Protein AF-A0A2S7U5W8-F1 (afdb_monomer)

Solvent-accessible surface area (backbone atoms only — not comparable to full-atom values): 8571 Å² total; per-residue (Å²): 130,86,76,77,76,74,44,74,65,57,51,52,51,54,33,66,67,40,76,73,67,94,44,30,42,33,37,37,45,51,40,66,84,47,73,55,48,24,34,40,33,52,57,54,53,58,59,58,75,22,36,56,23,29,70,40,51,93,71,25,79,61,88,64,81,44,48,81,85,43,60,80,96,56,17,45,56,66,55,48,44,21,29,28,42,33,31,64,47,74,73,85,46,72,42,80,33,80,75,76,68,41,77,24,46,33,32,36,41,61,49,73,46,83,74,40,69,78,61,73,57,74,77,42,92,83,61,55,90,44,56,80,45,96,59,84,75,42,70,68,53,68,74,65,81,119

Radius of gyration: 14.83 Å; Cα contacts (8 Å, |Δi|>4): 284; chains: 1; bounding box: 33×38×38 Å

Sequence (146 aa):
MSMTEVTPQMRQLEVSAEIRGDYFYARRYFVEKTRFWGYVRKPGQPWSEAQLVVMNENSSPQPDRRSESGPESSRHGYDQNYTYRVRGRYTGREIYEPASNLFLPEFKASSYSVVQRDSGWLFTPQDYYNKTQITLVNGSVARQTH

Organism: NCBI:txid1658618

Structure (mmCIF, N/CA/C/O backbone):
data_AF-A0A2S7U5W8-F1
#
_entry.id   AF-A0A2S7U5W8-F1
#
loop_
_atom_site.group_PDB
_atom_site.id
_atom_site.type_symbol
_atom_site.label_atom_id
_atom_site.label_alt_id
_atom_site.label_comp_id
_atom_site.label_asym_id
_atom_site.label_entity_id
_atom_site.label_seq_id
_atom_site.pdbx_PDB_ins_code
_atom_site.Cartn_x
_atom_site.Cartn_y
_atom_site.Cartn_z
_atom_site.occupancy
_atom_site.B_iso_or_equiv
_atom_site.auth_seq_id
_atom_site.auth_comp_id
_atom_site.auth_asym_id
_atom_site.auth_atom_id
_atom_site.pdbx_PDB_model_num
ATOM 1 N N . MET A 1 1 ? 10.794 20.331 -12.447 1.00 36.78 1 MET A N 1
ATOM 2 C CA . MET A 1 1 ? 9.403 20.503 -11.977 1.00 36.78 1 MET A CA 1
ATOM 3 C C . MET A 1 1 ? 9.419 20.253 -10.488 1.00 36.78 1 MET A C 1
ATOM 5 O O . MET A 1 1 ? 9.852 19.185 -10.081 1.00 36.78 1 MET A O 1
ATOM 9 N N . SER A 1 2 ? 9.096 21.267 -9.695 1.00 37.72 2 SER A N 1
ATOM 10 C CA . SER A 1 2 ? 9.198 21.233 -8.238 1.00 37.72 2 SER A CA 1
ATOM 11 C C . SER A 1 2 ? 8.239 20.179 -7.684 1.00 37.72 2 SER A C 1
ATOM 13 O O . SER A 1 2 ? 7.027 20.356 -7.779 1.00 37.72 2 SER A O 1
ATOM 15 N N . MET A 1 3 ? 8.769 19.070 -7.159 1.00 52.94 3 MET A N 1
ATOM 16 C CA . MET A 1 3 ? 7.985 18.132 -6.358 1.00 52.94 3 MET A CA 1
ATOM 17 C C . MET A 1 3 ? 7.504 18.912 -5.139 1.00 52.94 3 MET A C 1
ATOM 19 O O . MET A 1 3 ? 8.310 19.338 -4.317 1.00 52.94 3 MET A O 1
ATOM 23 N N . THR A 1 4 ? 6.209 19.195 -5.057 1.00 58.44 4 THR A N 1
ATOM 24 C CA . THR A 1 4 ? 5.630 19.762 -3.842 1.00 58.44 4 THR A CA 1
ATOM 25 C C . THR A 1 4 ? 5.758 18.682 -2.774 1.00 58.44 4 THR A C 1
ATOM 27 O O . THR A 1 4 ? 5.046 17.682 -2.828 1.00 58.44 4 THR A O 1
ATOM 30 N N . GLU A 1 5 ? 6.731 18.813 -1.872 1.00 74.50 5 GLU A N 1
ATOM 31 C CA . GLU A 1 5 ? 6.909 17.851 -0.789 1.00 74.50 5 GLU A CA 1
ATOM 32 C C . GLU A 1 5 ? 5.618 17.791 0.029 1.00 74.50 5 GLU A C 1
ATOM 34 O O . GLU A 1 5 ? 5.182 18.781 0.619 1.00 74.50 5 GLU A O 1
ATOM 39 N N . VAL A 1 6 ? 4.969 16.625 0.031 1.00 84.50 6 VAL A N 1
ATOM 40 C CA . VAL A 1 6 ? 3.753 16.412 0.816 1.00 84.50 6 VAL A CA 1
ATOM 41 C C . VAL A 1 6 ? 4.139 16.523 2.286 1.00 84.50 6 VAL A C 1
ATOM 43 O O . VAL A 1 6 ? 4.870 15.684 2.803 1.00 84.50 6 VAL A O 1
ATOM 46 N N . THR A 1 7 ? 3.673 17.553 2.984 1.00 91.56 7 THR A N 1
ATOM 47 C CA . THR A 1 7 ? 3.953 17.683 4.421 1.00 91.56 7 THR A CA 1
ATOM 48 C C . THR A 1 7 ? 3.065 16.728 5.231 1.00 91.56 7 THR A C 1
ATOM 50 O O . THR A 1 7 ? 1.974 16.366 4.776 1.00 91.56 7 THR A O 1
ATOM 53 N N . PRO A 1 8 ? 3.459 16.333 6.458 1.00 92.44 8 PRO A N 1
ATOM 54 C CA . PRO A 1 8 ? 2.597 15.537 7.337 1.00 92.44 8 PRO A CA 1
ATOM 55 C C . PRO A 1 8 ? 1.221 16.172 7.576 1.00 92.44 8 PRO A C 1
ATOM 57 O O . PRO A 1 8 ? 0.211 15.473 7.613 1.00 92.44 8 PRO A O 1
ATOM 60 N N . GLN A 1 9 ? 1.169 17.503 7.677 1.00 92.94 9 GLN A N 1
ATOM 61 C CA . GLN A 1 9 ? -0.076 18.251 7.854 1.00 92.94 9 GLN A CA 1
ATOM 62 C C . GLN A 1 9 ? -0.969 18.166 6.612 1.00 92.94 9 GLN A C 1
ATOM 64 O O . GLN A 1 9 ? -2.155 17.874 6.740 1.00 92.94 9 GLN A O 1
ATOM 69 N N . MET A 1 10 ? -0.404 18.350 5.413 1.00 92.06 10 MET A N 1
ATOM 70 C CA . MET A 1 10 ? -1.142 18.182 4.156 1.00 92.06 10 MET A CA 1
ATOM 71 C C . MET A 1 10 ? -1.687 16.761 4.021 1.00 92.06 10 MET A C 1
ATOM 73 O O . MET A 1 10 ? -2.873 16.598 3.756 1.00 92.06 10 MET A O 1
ATOM 77 N N . ARG A 1 11 ? -0.870 15.736 4.307 1.00 92.44 11 ARG A N 1
ATOM 78 C CA . ARG A 1 11 ? -1.322 14.338 4.286 1.00 92.44 11 ARG A CA 1
ATOM 79 C C . ARG A 1 11 ? -2.472 14.092 5.259 1.00 92.44 11 ARG A C 1
ATOM 81 O O . ARG A 1 11 ? -3.426 13.399 4.916 1.00 92.44 11 ARG A O 1
ATOM 88 N N . GLN A 1 12 ? -2.385 14.626 6.476 1.00 93.25 12 GLN A N 1
ATOM 89 C CA . GLN A 1 12 ? -3.442 14.466 7.472 1.00 93.25 12 GLN A CA 1
ATOM 90 C C . GLN A 1 12 ? -4.745 15.129 7.011 1.00 93.25 12 GLN A C 1
ATOM 92 O O . GLN A 1 12 ? -5.816 14.542 7.167 1.00 93.25 12 GLN A O 1
ATOM 97 N N . LEU A 1 13 ? -4.655 16.322 6.413 1.00 94.00 13 LEU A N 1
ATOM 98 C CA . LEU A 1 13 ? -5.803 17.024 5.843 1.00 94.00 13 LEU A CA 1
ATOM 99 C C . LEU A 1 13 ? -6.425 16.229 4.691 1.00 94.00 13 LEU A C 1
ATOM 101 O O . LEU A 1 13 ? -7.633 16.001 4.713 1.00 94.00 13 LEU A O 1
ATOM 105 N N . GLU A 1 14 ? -5.614 15.737 3.751 1.00 92.38 14 GLU A N 1
ATOM 106 C CA . GLU A 1 14 ? -6.054 14.872 2.649 1.00 92.38 14 GLU A CA 1
ATOM 107 C C . GLU A 1 14 ? -6.817 13.651 3.165 1.00 92.38 14 GLU A C 1
ATOM 109 O O . GLU A 1 14 ? -7.957 13.433 2.763 1.00 92.38 14 GLU A O 1
ATOM 114 N N . VAL A 1 15 ? -6.228 12.897 4.102 1.00 93.56 15 VAL A N 1
ATOM 115 C CA . VAL A 1 15 ? -6.852 11.706 4.700 1.00 93.56 15 VAL A CA 1
ATOM 116 C C . VAL A 1 15 ? -8.164 12.067 5.397 1.00 93.56 15 VAL A C 1
ATOM 118 O O . VAL A 1 15 ? -9.159 11.364 5.238 1.00 93.56 15 VAL A O 1
ATOM 121 N N . SER A 1 16 ? -8.197 13.172 6.145 1.00 92.81 16 SER A N 1
ATOM 122 C CA . SER A 1 16 ? -9.402 13.618 6.856 1.00 92.81 16 SER A CA 1
ATOM 123 C C . SER A 1 16 ? -10.536 14.061 5.926 1.00 92.81 16 SER A C 1
ATOM 125 O O . SER A 1 16 ? -11.706 13.942 6.289 1.00 92.81 16 SER A O 1
ATOM 127 N N . ALA A 1 17 ? -10.197 14.533 4.723 1.00 94.44 17 ALA A N 1
ATOM 128 C CA . ALA A 1 17 ? -11.143 14.974 3.705 1.00 94.44 17 ALA A CA 1
ATOM 129 C C . ALA A 1 17 ? -11.692 13.815 2.851 1.00 94.44 17 ALA A C 1
ATOM 131 O O . ALA A 1 17 ? -12.583 14.022 2.023 1.00 94.44 17 ALA A O 1
ATOM 132 N N . GLU A 1 18 ? -11.183 12.591 3.025 1.00 95.31 18 GLU A N 1
ATOM 133 C CA . GLU A 1 18 ? -11.647 11.431 2.272 1.00 95.31 18 GLU A CA 1
ATOM 134 C C . GLU A 1 18 ? -13.109 11.108 2.578 1.00 95.31 18 GLU A C 1
ATOM 136 O O . GLU A 1 18 ? -13.510 10.850 3.716 1.00 95.31 18 GLU A O 1
ATOM 141 N N . ILE A 1 19 ? -13.913 11.031 1.519 1.00 93.19 19 ILE A N 1
ATOM 142 C CA . ILE A 1 19 ? -15.305 10.604 1.625 1.00 93.19 19 ILE A CA 1
ATOM 143 C C . ILE A 1 19 ? -15.332 9.139 2.063 1.00 93.19 19 ILE A C 1
ATOM 145 O O . ILE A 1 19 ? -14.839 8.258 1.358 1.00 93.19 19 ILE A O 1
ATOM 149 N N . ARG A 1 20 ? -15.946 8.854 3.210 1.00 92.94 20 ARG A N 1
ATOM 150 C CA . ARG A 1 20 ? -16.146 7.476 3.676 1.00 92.94 20 ARG A CA 1
ATOM 151 C C . ARG A 1 20 ? -17.030 6.696 2.701 1.00 92.94 20 ARG A C 1
ATOM 153 O O . ARG A 1 20 ? -17.951 7.245 2.105 1.00 92.94 20 ARG A O 1
ATOM 160 N N . GLY A 1 21 ? -16.769 5.403 2.556 1.00 92.94 21 GLY A N 1
ATOM 161 C CA . GLY A 1 21 ? -17.563 4.536 1.692 1.00 92.94 21 GLY A CA 1
ATOM 162 C C . GLY A 1 21 ? -17.105 3.086 1.740 1.00 92.94 21 GLY A C 1
ATOM 163 O O . GLY A 1 21 ? -16.159 2.750 2.451 1.00 92.94 21 GLY A O 1
ATOM 164 N N . ASP A 1 22 ? -17.781 2.241 0.963 1.00 95.12 22 ASP A N 1
ATOM 165 C CA . ASP A 1 22 ? -17.464 0.816 0.838 1.00 95.12 22 ASP A CA 1
ATOM 166 C C . ASP A 1 22 ? -16.333 0.583 -0.176 1.00 95.12 22 ASP A C 1
ATOM 168 O O . ASP A 1 22 ? -16.517 0.114 -1.303 1.00 95.12 22 ASP A O 1
ATOM 172 N N . TYR A 1 23 ? -15.148 1.057 0.192 1.00 96.94 23 TYR A N 1
ATOM 173 C CA . TYR A 1 23 ? -13.910 0.880 -0.550 1.00 96.94 23 TYR A CA 1
ATOM 174 C C . TYR A 1 23 ? -12.713 1.100 0.377 1.00 96.94 23 TYR A C 1
ATOM 176 O O . TYR A 1 23 ? -12.847 1.541 1.516 1.00 96.94 23 TYR A O 1
ATOM 184 N N . PHE A 1 24 ? -11.528 0.810 -0.139 1.00 98.12 24 PHE A N 1
ATOM 185 C CA . PHE A 1 24 ? -10.248 0.960 0.531 1.00 98.12 24 PHE A CA 1
ATOM 186 C C . PHE A 1 24 ? -9.323 1.841 -0.303 1.00 98.12 24 PHE A C 1
ATOM 188 O O . PHE A 1 24 ? -9.457 1.924 -1.529 1.00 98.12 24 PHE A O 1
ATOM 195 N N . TYR A 1 25 ? -8.359 2.460 0.367 1.00 97.94 25 TYR A N 1
ATOM 196 C CA . TYR A 1 25 ? -7.176 3.004 -0.280 1.00 97.94 25 TYR A CA 1
ATOM 197 C C . TYR A 1 25 ? -6.043 1.996 -0.157 1.00 97.94 25 TYR A C 1
ATOM 199 O O . TYR A 1 25 ? -5.779 1.473 0.926 1.00 97.94 25 TYR A O 1
ATOM 207 N N . ALA A 1 26 ? -5.389 1.721 -1.277 1.00 97.56 26 ALA A N 1
ATOM 208 C CA . ALA A 1 26 ? -4.314 0.754 -1.367 1.00 97.56 26 ALA A CA 1
ATOM 209 C C . ALA A 1 26 ? -3.097 1.421 -2.011 1.00 97.56 26 ALA A C 1
ATOM 211 O O . ALA A 1 26 ? -3.231 2.019 -3.078 1.00 97.56 26 ALA A O 1
ATOM 212 N N . ARG A 1 27 ? -1.928 1.362 -1.372 1.00 97.12 27 ARG A N 1
ATOM 213 C CA . ARG A 1 27 ? -0.688 1.920 -1.918 1.00 97.12 27 ARG A CA 1
ATOM 214 C C . ARG A 1 27 ? 0.298 0.801 -2.183 1.00 97.12 27 ARG A C 1
ATOM 216 O O . ARG A 1 27 ? 0.567 -0.024 -1.306 1.00 97.12 27 ARG A O 1
ATOM 223 N N . ARG A 1 28 ? 0.808 0.778 -3.412 1.00 97.19 28 ARG A N 1
ATOM 224 C CA . ARG A 1 28 ? 1.764 -0.226 -3.853 1.00 97.19 28 ARG A CA 1
ATOM 225 C C . ARG A 1 28 ? 3.047 -0.103 -3.041 1.00 97.19 28 ARG A C 1
ATOM 227 O O . ARG A 1 28 ? 3.644 0.973 -2.977 1.00 97.19 28 ARG A O 1
ATOM 234 N N . TYR A 1 29 ? 3.469 -1.226 -2.473 1.00 97.00 29 TYR A N 1
ATOM 235 C CA . TYR A 1 29 ? 4.806 -1.391 -1.930 1.00 97.00 29 TYR A CA 1
ATOM 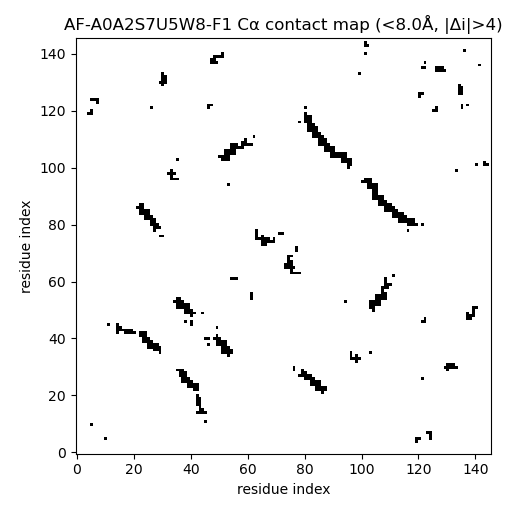236 C C . TYR A 1 29 ? 5.392 -2.685 -2.481 1.00 97.00 29 TYR A C 1
ATOM 238 O O . TYR A 1 29 ? 4.983 -3.778 -2.108 1.00 97.00 29 TYR A O 1
ATOM 246 N N . PHE A 1 30 ? 6.312 -2.535 -3.420 1.00 95.88 30 PHE A N 1
ATOM 247 C CA . PHE A 1 30 ? 6.960 -3.603 -4.147 1.00 95.88 30 PHE A CA 1
ATOM 248 C C . PHE A 1 30 ? 8.366 -3.827 -3.602 1.00 95.88 30 PHE A C 1
ATOM 250 O O . PHE A 1 30 ? 9.196 -2.919 -3.618 1.00 95.88 30 PHE A O 1
ATOM 257 N N . VAL A 1 31 ? 8.640 -5.054 -3.176 1.00 95.88 31 VAL A N 1
ATOM 258 C CA . VAL A 1 31 ? 9.985 -5.533 -2.865 1.00 95.88 31 VAL A CA 1
ATOM 259 C C . VAL A 1 31 ? 10.211 -6.791 -3.694 1.00 95.88 31 VAL A C 1
ATOM 261 O O . VAL A 1 31 ? 9.338 -7.649 -3.799 1.00 95.88 31 VAL A O 1
ATOM 264 N N . GLU A 1 32 ? 11.368 -6.892 -4.334 1.00 93.94 32 GLU A N 1
ATOM 265 C CA . GLU A 1 32 ? 11.728 -8.034 -5.161 1.00 93.94 32 GLU A CA 1
ATOM 266 C C . GLU A 1 32 ? 11.642 -9.334 -4.344 1.00 93.94 32 GLU A C 1
ATOM 268 O O . GLU A 1 32 ? 12.054 -9.391 -3.186 1.00 93.94 32 GLU A O 1
ATOM 273 N N . LYS A 1 33 ? 11.139 -10.399 -4.983 1.00 91.31 33 LYS A N 1
ATOM 274 C CA . LYS A 1 33 ? 10.990 -11.761 -4.434 1.00 91.31 33 LYS A CA 1
ATOM 275 C C . LYS A 1 33 ? 9.934 -11.939 -3.336 1.00 91.31 33 LYS A C 1
ATOM 277 O O . LYS A 1 33 ? 9.664 -13.089 -2.991 1.00 91.31 33 LYS A O 1
ATOM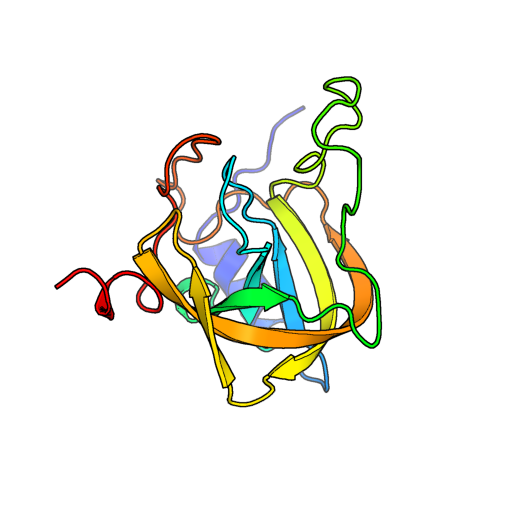 282 N N . THR A 1 34 ? 9.313 -10.87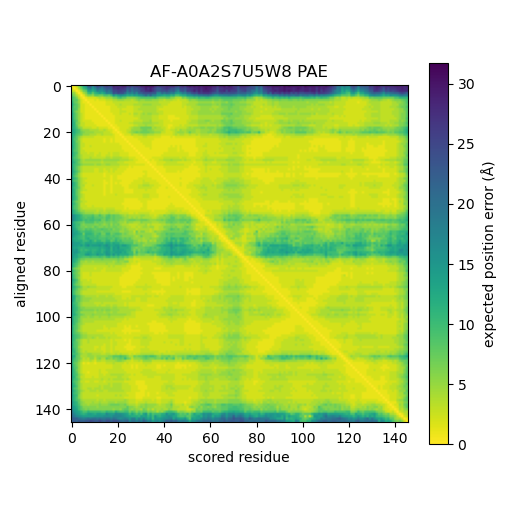5 -2.829 1.00 94.69 34 THR A N 1
ATOM 283 C CA . THR A 1 34 ? 8.204 -11.005 -1.874 1.00 94.69 34 THR A CA 1
ATOM 284 C C . THR A 1 34 ? 6.883 -11.269 -2.598 1.00 94.69 34 THR A C 1
ATOM 286 O O . THR A 1 34 ? 6.729 -10.991 -3.791 1.00 94.69 34 THR A O 1
ATOM 289 N N . ARG A 1 35 ? 5.917 -11.860 -1.887 1.00 92.50 35 ARG A N 1
ATOM 290 C CA . ARG A 1 35 ? 4.557 -12.110 -2.409 1.00 92.50 35 ARG A CA 1
ATOM 291 C C . ARG A 1 35 ? 3.489 -11.168 -1.861 1.00 92.50 35 ARG A C 1
ATOM 293 O O . ARG A 1 35 ? 2.341 -11.238 -2.298 1.00 92.50 35 ARG A O 1
ATOM 300 N N . PHE A 1 36 ? 3.844 -10.276 -0.937 1.00 95.75 36 PHE A N 1
ATOM 301 C CA . PHE A 1 36 ? 2.935 -9.205 -0.545 1.00 95.75 36 PHE A CA 1
ATOM 302 C C . PHE A 1 36 ? 2.779 -8.188 -1.673 1.00 95.75 36 PHE A C 1
ATOM 304 O O . PHE A 1 36 ? 3.669 -7.990 -2.499 1.00 95.75 36 PHE A O 1
ATOM 311 N N . TRP A 1 37 ? 1.631 -7.520 -1.702 1.00 96.25 37 TRP A N 1
ATOM 312 C CA . TRP A 1 37 ? 1.341 -6.534 -2.735 1.00 96.25 37 TRP A CA 1
ATOM 313 C C . TRP A 1 37 ? 1.608 -5.096 -2.277 1.00 96.25 37 TRP A C 1
ATOM 315 O O . TRP A 1 37 ? 2.118 -4.280 -3.044 1.00 96.25 37 TRP A O 1
ATOM 325 N N . GLY A 1 38 ? 1.230 -4.758 -1.047 1.00 97.06 38 GLY A N 1
ATOM 326 C CA . GLY A 1 38 ? 1.309 -3.391 -0.546 1.00 97.06 38 GLY A CA 1
ATOM 327 C C . GLY A 1 38 ? 0.375 -3.140 0.625 1.00 97.06 38 GLY A C 1
ATOM 328 O O . GLY A 1 38 ? -0.163 -4.077 1.215 1.00 97.06 38 GLY A O 1
ATOM 329 N N . TYR A 1 39 ? 0.189 -1.868 0.958 1.00 98.12 39 TYR A N 1
ATOM 330 C CA . TYR A 1 39 ? -0.572 -1.455 2.131 1.00 98.12 39 TYR A CA 1
ATOM 331 C C . TYR A 1 39 ? -2.016 -1.119 1.782 1.00 98.12 39 TYR A C 1
ATOM 333 O O . TYR A 1 39 ? -2.265 -0.429 0.796 1.00 98.12 39 TYR A O 1
ATOM 341 N N . VAL A 1 40 ? -2.966 -1.556 2.611 1.00 98.19 40 VAL A N 1
ATOM 342 C CA . VAL A 1 40 ? -4.404 -1.305 2.440 1.00 98.19 40 VAL A CA 1
ATOM 343 C C . VAL A 1 40 ? -5.000 -0.717 3.719 1.00 98.19 40 VAL A C 1
ATOM 345 O O . VAL A 1 40 ? -4.756 -1.213 4.818 1.00 98.19 40 VAL A O 1
ATOM 348 N N . ARG A 1 41 ? -5.815 0.333 3.581 1.00 97.69 41 ARG A N 1
ATOM 349 C CA . ARG A 1 41 ? -6.519 0.999 4.689 1.00 97.69 41 ARG A CA 1
ATOM 350 C C . ARG A 1 41 ? -7.922 1.451 4.303 1.00 97.69 41 ARG A C 1
ATOM 352 O O . ARG A 1 41 ? -8.232 1.601 3.119 1.00 97.69 41 ARG A O 1
ATOM 359 N N . LYS A 1 42 ? -8.770 1.709 5.299 1.00 97.56 42 LYS A N 1
ATOM 360 C CA . LYS A 1 42 ? -10.078 2.338 5.072 1.00 97.56 42 LYS A CA 1
ATOM 361 C C . LYS A 1 42 ? -9.926 3.855 4.856 1.00 97.56 42 LYS A C 1
ATOM 363 O O . LYS A 1 42 ? -8.951 4.446 5.333 1.00 97.56 42 LYS A O 1
ATOM 368 N N . PRO A 1 43 ? -10.888 4.500 4.173 1.00 97.62 43 PRO A N 1
ATOM 369 C CA . PRO A 1 43 ? -10.956 5.954 4.080 1.00 97.62 43 PRO A CA 1
ATOM 370 C C . PRO A 1 43 ? -10.936 6.620 5.459 1.00 97.62 43 PRO A C 1
ATOM 372 O O . PRO A 1 43 ? -11.598 6.147 6.387 1.00 97.62 43 PRO A O 1
ATOM 375 N N . GLY A 1 44 ? -10.174 7.702 5.596 1.00 95.94 44 GLY A N 1
ATOM 376 C CA . GLY A 1 44 ? -10.010 8.438 6.852 1.00 95.94 44 GLY A CA 1
ATOM 377 C C . GLY A 1 44 ? -9.050 7.810 7.868 1.00 95.94 44 GLY A C 1
ATOM 378 O O . GLY A 1 44 ? -8.741 8.454 8.867 1.00 95.94 44 GLY A O 1
ATOM 379 N N . GLN A 1 45 ? -8.553 6.588 7.636 1.00 95.69 45 GLN A N 1
ATOM 380 C CA . GLN A 1 45 ? -7.460 6.032 8.441 1.00 95.69 45 GLN A CA 1
ATOM 381 C C . GLN A 1 45 ? -6.111 6.577 7.954 1.00 95.69 45 GLN A C 1
ATOM 383 O O . GLN A 1 45 ? -5.921 6.709 6.743 1.00 95.69 45 GLN A O 1
ATOM 388 N N . PRO A 1 46 ? -5.147 6.861 8.843 1.00 95.38 46 PRO A N 1
ATOM 389 C CA . PRO A 1 46 ? -3.792 7.194 8.426 1.00 95.38 46 PRO A CA 1
ATOM 390 C C . PRO A 1 46 ? -3.077 5.964 7.845 1.00 95.38 46 PRO A C 1
ATOM 392 O O . PRO A 1 46 ? -3.395 4.817 8.160 1.00 95.38 46 PRO A O 1
ATOM 395 N N . TRP A 1 47 ? -2.059 6.186 7.008 1.00 95.62 47 TRP A N 1
ATOM 396 C CA . TRP A 1 47 ? -1.252 5.092 6.447 1.00 95.62 47 TRP A CA 1
ATOM 397 C C . TRP A 1 47 ? -0.489 4.296 7.512 1.00 95.62 47 TRP A C 1
ATOM 399 O O . TRP A 1 47 ? -0.265 3.104 7.328 1.00 95.62 47 TRP A O 1
ATOM 409 N N . SER A 1 48 ? -0.155 4.902 8.654 1.00 94.50 48 SER A N 1
ATOM 410 C CA . SER A 1 48 ? 0.456 4.207 9.795 1.00 94.50 48 SER A CA 1
ATOM 411 C C . SER A 1 48 ? -0.403 3.056 10.343 1.00 94.50 48 SER A C 1
ATOM 413 O O . SER A 1 48 ? 0.151 2.116 10.909 1.00 94.50 48 SER A O 1
ATOM 415 N N . GLU A 1 49 ? -1.723 3.085 10.124 1.00 95.44 49 GLU A N 1
ATOM 416 C CA . GLU A 1 49 ? -2.672 2.023 10.494 1.00 95.44 49 GLU A CA 1
ATOM 417 C C . GLU A 1 49 ? -2.987 1.044 9.350 1.00 95.44 49 GLU A C 1
ATOM 419 O O . GLU A 1 49 ? -3.727 0.079 9.545 1.00 95.44 49 GLU A O 1
ATOM 424 N N . ALA A 1 50 ? -2.447 1.267 8.148 1.00 97.19 50 ALA A N 1
ATOM 425 C CA . ALA A 1 50 ? -2.666 0.375 7.015 1.00 97.19 50 ALA A CA 1
ATOM 426 C C . ALA A 1 50 ? -2.078 -1.019 7.277 1.00 97.19 50 ALA A C 1
ATOM 428 O O . ALA A 1 50 ? -1.078 -1.168 7.980 1.00 97.19 50 ALA A O 1
ATOM 429 N N . GLN A 1 51 ? -2.653 -2.050 6.666 1.00 97.75 51 GLN A N 1
ATOM 430 C CA . GLN A 1 51 ? -2.109 -3.404 6.754 1.00 97.75 51 GLN A CA 1
ATOM 431 C C . GLN A 1 51 ? -1.330 -3.747 5.493 1.00 97.75 51 GLN A C 1
ATOM 433 O O . GLN A 1 51 ? -1.809 -3.472 4.394 1.00 97.75 51 GLN A O 1
ATOM 438 N N . LEU A 1 52 ? -0.148 -4.347 5.649 1.00 97.75 52 LEU A N 1
ATOM 439 C CA . LEU A 1 52 ? 0.550 -4.993 4.539 1.00 97.75 52 LEU A CA 1
ATOM 440 C C . LEU A 1 52 ? -0.209 -6.273 4.174 1.00 97.75 52 LEU A C 1
ATOM 442 O O . LEU A 1 52 ? -0.472 -7.086 5.056 1.00 97.75 52 LEU A O 1
ATOM 446 N N . VAL A 1 53 ? -0.582 -6.447 2.906 1.00 97.44 53 VAL A N 1
ATOM 447 C CA . VAL A 1 53 ? -1.459 -7.555 2.489 1.00 97.44 53 VAL A CA 1
ATOM 448 C C . VAL A 1 53 ? -0.851 -8.419 1.395 1.00 97.44 53 VAL A C 1
ATOM 450 O O . VAL A 1 53 ? -0.085 -7.945 0.551 1.00 97.44 53 VAL A O 1
ATOM 453 N N . VAL A 1 54 ? -1.298 -9.672 1.349 1.00 96.88 54 VAL A N 1
ATOM 454 C CA . VAL A 1 54 ? -1.239 -10.507 0.142 1.00 96.88 54 VAL A CA 1
ATOM 455 C C . VAL A 1 54 ? -2.573 -10.376 -0.595 1.00 96.88 54 VAL A C 1
ATOM 457 O O . VAL A 1 54 ? -3.640 -10.517 0.007 1.00 96.88 54 VAL A O 1
ATOM 460 N N . MET A 1 55 ? -2.530 -10.084 -1.898 1.00 95.56 55 MET A N 1
ATOM 461 C CA . MET A 1 55 ? -3.737 -9.960 -2.720 1.00 95.56 55 MET A CA 1
ATOM 462 C C . MET A 1 55 ? -4.223 -11.334 -3.187 1.00 95.56 55 MET A C 1
ATOM 464 O O . MET A 1 55 ? -3.481 -12.100 -3.797 1.00 95.56 55 MET A O 1
ATOM 468 N N . ASN A 1 56 ? -5.499 -11.629 -2.950 1.00 93.38 56 ASN A N 1
ATOM 469 C CA . ASN A 1 56 ? -6.179 -12.791 -3.509 1.00 93.38 56 ASN A CA 1
ATOM 470 C C . ASN A 1 56 ? -6.738 -12.455 -4.898 1.00 93.38 56 ASN A C 1
ATOM 472 O O . ASN A 1 56 ? -7.643 -11.626 -5.028 1.00 93.38 56 ASN A O 1
ATOM 476 N N . GLU A 1 57 ? -6.235 -13.144 -5.922 1.00 88.12 57 GLU A N 1
ATOM 477 C CA . GLU A 1 57 ? -6.594 -12.899 -7.324 1.00 88.12 57 GLU A CA 1
ATOM 478 C C . GLU A 1 57 ? -7.807 -13.701 -7.831 1.00 88.12 57 GLU A C 1
ATOM 480 O O . GLU A 1 57 ? -8.159 -13.604 -9.005 1.00 88.12 57 GLU A O 1
ATOM 485 N N . ASN A 1 58 ? -8.496 -14.478 -6.984 1.00 87.62 58 ASN A N 1
ATOM 486 C CA . ASN A 1 58 ? -9.581 -15.370 -7.433 1.00 87.62 58 ASN A CA 1
ATOM 487 C C . ASN A 1 58 ? -10.823 -14.627 -7.962 1.00 87.62 58 ASN A C 1
ATOM 489 O O . ASN A 1 58 ? -11.772 -15.268 -8.408 1.00 87.62 58 ASN A O 1
ATOM 493 N N . SER A 1 59 ? -10.877 -13.298 -7.847 1.00 85.19 59 SER A N 1
ATOM 494 C CA . SER A 1 59 ? -11.985 -12.485 -8.368 1.00 85.19 59 SER A CA 1
ATOM 495 C C . SER A 1 59 ? -11.540 -11.404 -9.340 1.00 85.19 59 SER A C 1
ATOM 497 O O . SER A 1 59 ? -12.198 -11.208 -10.354 1.00 85.19 59 SER A O 1
ATOM 499 N N . SER A 1 60 ? -10.438 -10.719 -9.056 1.00 88.38 60 SER A N 1
ATOM 500 C CA . SER A 1 60 ? -9.825 -9.755 -9.963 1.00 88.38 60 SER A CA 1
ATOM 501 C C . SER A 1 60 ? -8.316 -9.963 -9.923 1.00 88.38 60 SER A C 1
ATOM 503 O O . SER A 1 60 ? -7.782 -10.126 -8.824 1.00 88.38 60 SER A O 1
ATOM 505 N N . PRO A 1 61 ? -7.611 -9.895 -11.068 1.00 88.38 61 PRO A N 1
ATOM 506 C CA . PRO A 1 61 ? -6.157 -9.779 -11.071 1.00 88.38 61 PRO A CA 1
ATOM 507 C C . PRO A 1 61 ? -5.716 -8.616 -10.178 1.00 88.38 61 PRO A C 1
ATOM 509 O O . PRO A 1 61 ? -6.428 -7.614 -10.086 1.00 88.38 61 PRO A O 1
ATOM 512 N N . GLN A 1 62 ? -4.560 -8.733 -9.529 1.00 87.06 62 GLN A N 1
ATOM 513 C CA . GLN A 1 62 ? -3.995 -7.617 -8.773 1.00 87.06 62 GLN A C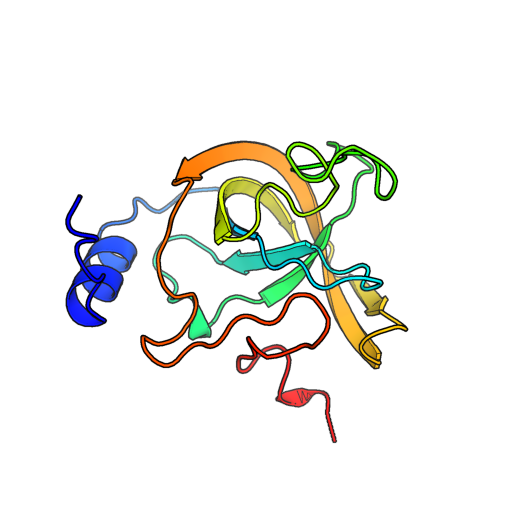A 1
ATOM 514 C C . GLN A 1 62 ? -3.469 -6.516 -9.716 1.00 87.06 62 GLN A C 1
ATOM 516 O O . GLN A 1 62 ? -3.109 -6.810 -10.864 1.00 87.06 62 GLN A O 1
ATOM 521 N N . PRO A 1 63 ? -3.387 -5.255 -9.252 1.00 86.88 63 PRO A N 1
ATOM 522 C CA . PRO A 1 63 ? -2.708 -4.201 -9.997 1.00 86.88 63 PRO A CA 1
ATOM 523 C C . PRO A 1 63 ? -1.258 -4.579 -10.334 1.00 86.88 63 PRO A C 1
ATOM 525 O O . PRO A 1 63 ? -0.576 -5.211 -9.529 1.00 86.88 63 PRO A O 1
ATOM 528 N N . ASP A 1 64 ? -0.811 -4.173 -11.526 1.00 85.44 64 ASP A N 1
ATOM 529 C CA . ASP A 1 64 ? 0.546 -4.383 -12.055 1.00 85.44 64 ASP A CA 1
ATOM 530 C C . ASP A 1 64 ? 1.006 -5.849 -12.173 1.00 85.44 64 ASP A C 1
ATOM 532 O O . ASP A 1 64 ? 2.139 -6.215 -11.863 1.00 85.44 64 ASP A O 1
ATOM 536 N N . ARG A 1 65 ? 0.142 -6.710 -12.723 1.00 81.88 65 ARG A N 1
ATOM 537 C CA . ARG A 1 65 ? 0.454 -8.109 -13.080 1.00 81.88 65 ARG A CA 1
ATOM 538 C C . ARG A 1 65 ? 1.365 -8.243 -14.321 1.00 81.88 65 ARG A C 1
ATOM 540 O O . ARG A 1 65 ? 1.087 -9.022 -15.231 1.00 81.88 65 ARG A O 1
ATOM 547 N N . ARG A 1 66 ? 2.419 -7.430 -14.411 1.00 86.06 66 ARG A N 1
ATOM 548 C CA . ARG A 1 66 ? 3.409 -7.479 -15.500 1.00 86.06 66 ARG A CA 1
ATOM 549 C C . ARG A 1 66 ? 4.415 -8.611 -15.281 1.00 86.06 66 ARG A C 1
ATOM 551 O O . ARG A 1 66 ? 4.502 -9.177 -14.198 1.00 86.06 66 ARG A O 1
ATOM 558 N N . SER A 1 67 ? 5.183 -8.938 -16.319 1.00 81.56 67 SER A N 1
ATOM 559 C CA . SER A 1 67 ? 6.249 -9.945 -16.230 1.00 81.56 67 SER A CA 1
ATOM 560 C C . SER A 1 67 ? 7.404 -9.464 -15.344 1.00 81.56 67 SER A C 1
ATOM 562 O O . SER A 1 67 ? 7.849 -8.320 -15.467 1.00 81.56 67 SER A O 1
ATOM 564 N N . GLU A 1 68 ? 7.936 -10.353 -14.500 1.00 80.75 68 GLU A N 1
ATOM 565 C CA . GLU A 1 68 ? 9.154 -10.107 -13.712 1.00 80.75 68 GLU A CA 1
ATOM 566 C C . GLU A 1 68 ? 10.413 -10.012 -14.604 1.00 80.75 68 GLU A C 1
ATOM 568 O O . GLU A 1 68 ? 11.370 -9.329 -14.252 1.00 80.75 68 GLU A O 1
ATOM 573 N N . SER A 1 69 ? 10.408 -10.628 -15.793 1.00 82.00 69 SER A N 1
ATOM 574 C CA . SER A 1 69 ? 11.539 -10.619 -16.743 1.00 82.00 69 SER A CA 1
ATOM 575 C C . SER A 1 69 ? 11.387 -9.591 -17.873 1.00 82.00 69 SER A C 1
ATOM 577 O O . SER A 1 69 ? 12.150 -9.612 -18.836 1.00 82.00 69 SER A O 1
ATOM 579 N N . GLY A 1 70 ? 10.391 -8.703 -17.790 1.00 79.56 70 GLY A N 1
ATOM 580 C CA . GLY A 1 70 ? 10.131 -7.687 -18.812 1.00 79.56 70 GLY A CA 1
ATOM 581 C C . GLY A 1 70 ? 11.169 -6.550 -18.856 1.00 79.56 70 GLY A C 1
ATOM 582 O O . GLY A 1 70 ? 12.038 -6.456 -17.976 1.00 79.56 70 GLY A O 1
ATOM 583 N N . PRO A 1 71 ? 11.065 -5.648 -19.854 1.00 80.06 71 PRO A N 1
ATOM 584 C CA . PRO A 1 71 ? 11.839 -4.406 -19.902 1.00 80.06 71 PRO A CA 1
ATOM 585 C C . PRO A 1 71 ? 11.639 -3.583 -18.627 1.00 80.06 71 PRO A C 1
ATOM 587 O O . PRO A 1 71 ? 10.539 -3.564 -18.080 1.00 80.06 71 PRO A O 1
ATOM 590 N N . GLU A 1 72 ? 12.671 -2.876 -18.167 1.00 73.56 72 GLU A N 1
ATOM 591 C CA . GLU A 1 72 ? 12.639 -2.117 -16.905 1.00 73.56 72 GLU A CA 1
ATOM 592 C C . GLU A 1 72 ? 11.470 -1.120 -16.834 1.00 73.56 72 GLU A C 1
ATOM 594 O O . GLU A 1 72 ? 10.770 -1.049 -15.828 1.00 73.56 72 GLU A O 1
ATOM 599 N N . SER A 1 73 ? 11.167 -0.444 -17.945 1.00 76.56 73 SER A N 1
ATOM 600 C CA . SER A 1 73 ? 10.055 0.509 -18.063 1.00 76.56 73 SER A CA 1
ATOM 601 C C . SER A 1 73 ? 8.658 -0.124 -18.001 1.00 76.56 73 SER A C 1
ATOM 603 O O . SER A 1 73 ? 7.655 0.580 -18.118 1.00 76.56 73 SER A O 1
ATOM 605 N N . SER A 1 74 ? 8.551 -1.450 -17.895 1.00 79.50 74 SER A N 1
ATOM 606 C CA . SER A 1 74 ? 7.284 -2.189 -17.875 1.00 79.50 74 SER A CA 1
ATOM 607 C C . SER A 1 74 ? 7.375 -3.523 -17.128 1.00 79.50 74 SER A C 1
ATOM 609 O O . SER A 1 74 ? 6.626 -4.454 -17.429 1.00 79.50 74 SER A O 1
ATOM 611 N N . ARG A 1 75 ? 8.285 -3.628 -16.160 1.00 86.88 75 ARG A N 1
ATOM 612 C CA . ARG A 1 75 ? 8.451 -4.815 -15.315 1.00 86.88 75 ARG A CA 1
ATOM 613 C C . ARG A 1 75 ? 7.456 -4.801 -14.154 1.00 86.88 75 ARG A C 1
ATOM 615 O O . ARG A 1 75 ? 6.950 -3.745 -13.791 1.00 86.88 75 ARG A O 1
ATOM 622 N N . HIS A 1 76 ? 7.179 -5.967 -13.574 1.00 87.25 76 HIS A N 1
ATOM 623 C CA . HIS A 1 76 ? 6.469 -6.052 -12.296 1.00 87.25 76 HIS A CA 1
ATOM 624 C C . HIS A 1 76 ? 7.109 -5.131 -11.241 1.00 87.25 76 HIS A C 1
ATOM 626 O O . HIS A 1 76 ? 8.333 -5.103 -11.110 1.00 87.25 76 HIS A O 1
ATOM 632 N N . GLY A 1 77 ? 6.282 -4.379 -10.516 1.00 89.25 77 GLY A N 1
ATOM 633 C CA . GLY A 1 77 ? 6.715 -3.312 -9.616 1.00 89.25 77 GLY A CA 1
ATOM 634 C C . GLY A 1 77 ? 6.804 -1.931 -10.274 1.00 89.25 77 GLY A C 1
ATOM 635 O O . GLY A 1 77 ? 7.204 -0.978 -9.610 1.00 89.25 77 GLY A O 1
ATOM 636 N N . TYR A 1 78 ? 6.423 -1.790 -11.550 1.00 91.12 78 TYR A N 1
ATOM 637 C CA . TYR A 1 78 ? 6.424 -0.503 -12.259 1.00 91.12 78 TYR A CA 1
ATOM 638 C C . TYR A 1 78 ? 5.517 0.530 -11.581 1.00 91.12 78 TYR A C 1
ATOM 640 O O . TYR A 1 78 ? 5.786 1.729 -11.613 1.00 91.12 78 TYR A O 1
ATOM 648 N N . ASP A 1 79 ? 4.436 0.064 -10.963 1.00 93.56 79 ASP A N 1
ATOM 649 C CA . ASP A 1 79 ? 3.484 0.899 -10.243 1.00 93.56 79 ASP A CA 1
ATOM 650 C C . ASP A 1 79 ? 3.900 1.187 -8.793 1.00 93.56 79 ASP A C 1
ATOM 652 O O . ASP A 1 79 ? 3.055 1.552 -7.972 1.00 93.56 79 ASP A O 1
ATOM 656 N N . GLN A 1 80 ? 5.179 1.014 -8.446 1.00 95.00 80 GLN A N 1
ATOM 657 C CA . GLN A 1 80 ? 5.679 1.346 -7.118 1.00 95.00 80 GLN A CA 1
ATOM 658 C C . GLN A 1 80 ? 5.244 2.762 -6.712 1.00 95.00 80 GLN A C 1
ATOM 660 O O . GLN A 1 80 ? 5.357 3.715 -7.479 1.00 95.00 80 GLN A O 1
ATOM 665 N N . ASN A 1 81 ? 4.742 2.885 -5.480 1.00 94.88 81 ASN A N 1
ATOM 666 C CA . ASN A 1 81 ? 4.161 4.099 -4.902 1.00 94.88 81 ASN A CA 1
ATOM 667 C C . ASN A 1 81 ? 2.807 4.554 -5.488 1.00 94.88 81 ASN A C 1
ATOM 669 O O . ASN A 1 81 ? 2.236 5.540 -5.020 1.00 94.88 81 ASN A O 1
ATOM 673 N N . TYR A 1 82 ? 2.213 3.837 -6.445 1.00 96.50 82 TYR A N 1
ATOM 674 C CA . TYR A 1 82 ? 0.879 4.185 -6.935 1.00 96.50 82 TYR A CA 1
ATOM 675 C C . TYR A 1 82 ? -0.152 3.987 -5.827 1.00 96.50 82 TYR A C 1
ATOM 677 O O . TYR A 1 82 ? -0.071 3.073 -5.005 1.00 96.50 82 TYR A O 1
ATOM 685 N N . THR A 1 83 ? -1.156 4.858 -5.808 1.00 97.00 83 THR A N 1
ATOM 686 C CA . THR A 1 83 ? -2.318 4.737 -4.932 1.00 97.00 83 THR A CA 1
ATOM 687 C C . THR A 1 83 ? -3.551 4.408 -5.738 1.00 97.00 83 THR A C 1
ATOM 689 O O . THR A 1 83 ? -3.845 5.029 -6.760 1.00 97.00 83 THR A O 1
ATOM 692 N N . TYR A 1 84 ? -4.288 3.436 -5.229 1.00 97.19 84 TYR A N 1
ATOM 693 C CA . TYR A 1 84 ? -5.490 2.890 -5.810 1.00 97.19 84 TYR A CA 1
ATOM 694 C C . TYR A 1 84 ? -6.655 3.082 -4.853 1.00 97.19 84 TYR A C 1
ATOM 696 O O . TYR A 1 84 ? -6.516 2.963 -3.635 1.00 97.19 84 TYR A O 1
ATOM 704 N N . ARG A 1 85 ? -7.830 3.302 -5.431 1.00 97.19 85 ARG A N 1
ATOM 705 C CA . ARG A 1 85 ? -9.099 3.028 -4.773 1.00 97.19 85 ARG A CA 1
ATOM 706 C C . ARG A 1 85 ? -9.476 1.596 -5.122 1.00 97.19 85 ARG A C 1
ATOM 708 O O . ARG A 1 85 ? -9.551 1.265 -6.302 1.00 97.19 85 ARG A O 1
ATOM 715 N N . VAL A 1 86 ? -9.703 0.757 -4.118 1.00 96.88 86 VAL A N 1
ATOM 716 C CA . VAL A 1 86 ? -9.965 -0.678 -4.291 1.00 96.88 86 VAL A CA 1
ATOM 717 C C . VAL A 1 86 ? -11.280 -1.040 -3.616 1.00 96.88 86 VAL A C 1
ATOM 719 O O . VAL A 1 86 ? -11.515 -0.669 -2.472 1.00 96.88 86 VAL A O 1
ATOM 722 N N . ARG A 1 87 ? -12.142 -1.790 -4.301 1.00 96.94 87 ARG A N 1
ATOM 723 C CA . ARG A 1 87 ? -13.295 -2.457 -3.681 1.00 96.94 87 ARG A CA 1
ATOM 724 C C . ARG A 1 87 ? -12.939 -3.904 -3.408 1.00 96.94 87 ARG A C 1
ATOM 726 O O . ARG A 1 87 ? -12.334 -4.563 -4.256 1.00 96.94 87 ARG A O 1
ATOM 733 N N . GLY A 1 88 ? -13.340 -4.430 -2.264 1.00 95.81 88 GLY A N 1
ATOM 734 C CA . GLY A 1 88 ? -12.992 -5.786 -1.867 1.00 95.81 88 GLY A CA 1
ATOM 735 C C . GLY A 1 88 ? -13.209 -5.999 -0.383 1.00 95.81 88 GLY A C 1
ATOM 736 O O . GLY A 1 88 ? -13.919 -5.234 0.262 1.00 95.81 88 GLY A O 1
ATOM 737 N N . ARG A 1 89 ? -12.591 -7.042 0.160 1.00 97.06 89 ARG A N 1
ATOM 738 C CA . ARG A 1 89 ? -12.652 -7.334 1.593 1.00 97.06 89 ARG A CA 1
ATOM 739 C C . ARG A 1 89 ? -11.428 -8.105 2.058 1.00 97.06 89 ARG A C 1
ATOM 741 O O . ARG A 1 89 ? -10.845 -8.865 1.287 1.00 97.06 89 ARG A O 1
ATOM 748 N N . TYR A 1 90 ? -11.127 -7.993 3.343 1.00 97.31 90 TYR A N 1
ATOM 749 C CA . TYR A 1 90 ? -10.285 -8.966 4.030 1.00 97.31 90 TYR A CA 1
ATOM 750 C C . TYR A 1 90 ? -11.020 -10.305 4.124 1.00 97.31 90 TYR A C 1
ATOM 752 O O . TYR A 1 90 ? -12.225 -10.334 4.385 1.00 97.31 90 TYR A O 1
ATOM 760 N N . THR A 1 91 ? -10.321 -11.412 3.883 1.00 97.25 91 THR A N 1
ATOM 761 C CA . THR A 1 91 ? -10.938 -12.751 3.929 1.00 97.25 91 THR A CA 1
ATOM 762 C C . THR A 1 91 ? -10.961 -13.346 5.337 1.00 97.25 91 THR A C 1
ATOM 764 O O . THR A 1 91 ? -11.662 -14.328 5.563 1.00 97.25 91 THR A O 1
ATOM 767 N N . GLY A 1 92 ? -10.208 -12.753 6.271 1.00 96.81 92 GLY A N 1
ATOM 768 C CA . GLY A 1 92 ? -9.980 -13.280 7.619 1.00 96.81 92 GLY A CA 1
ATOM 769 C C . GLY A 1 92 ? -8.870 -14.331 7.691 1.00 96.81 92 GLY A C 1
ATOM 770 O O . GLY A 1 92 ? -8.577 -14.821 8.775 1.00 96.81 92 GLY A O 1
ATOM 771 N N . ARG A 1 93 ? -8.247 -14.679 6.557 1.00 96.50 93 ARG A N 1
ATOM 772 C CA . ARG A 1 93 ? -7.099 -15.589 6.506 1.00 96.50 93 ARG A CA 1
ATOM 773 C C . ARG A 1 93 ? -5.793 -14.818 6.632 1.00 96.50 93 ARG A C 1
ATOM 775 O O . ARG A 1 93 ? -5.676 -13.700 6.127 1.00 96.50 93 ARG A O 1
ATOM 782 N N . GLU A 1 94 ? -4.806 -15.477 7.218 1.00 95.94 94 GLU A N 1
ATOM 783 C CA . GLU A 1 94 ? -3.410 -15.052 7.201 1.00 95.94 94 GLU A CA 1
ATOM 784 C C . GLU A 1 94 ? -2.610 -15.955 6.260 1.00 95.94 94 GLU A C 1
ATOM 786 O O . GLU A 1 94 ? -2.841 -17.164 6.179 1.00 95.94 94 GLU A O 1
ATOM 791 N N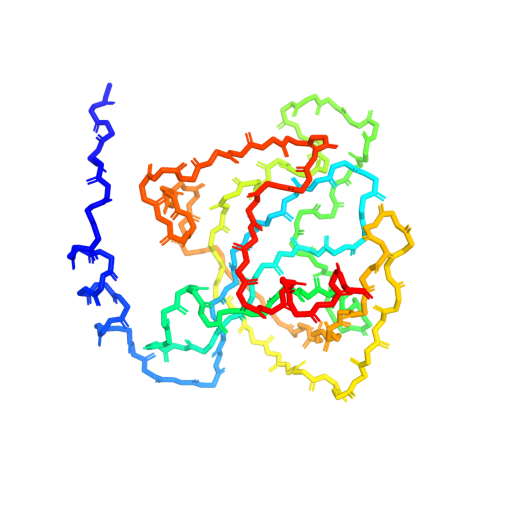 . ILE A 1 95 ? -1.692 -15.350 5.514 1.00 96.19 95 ILE A N 1
ATOM 792 C CA . ILE A 1 95 ? -0.844 -16.002 4.522 1.00 96.19 95 ILE A CA 1
ATOM 793 C C . ILE A 1 95 ? 0.596 -15.861 4.980 1.00 96.19 95 ILE A C 1
ATOM 795 O O . ILE A 1 95 ? 1.068 -14.752 5.219 1.00 96.19 95 ILE A O 1
ATOM 799 N N . TYR A 1 96 ? 1.293 -16.988 5.068 1.00 95.06 96 TYR A N 1
ATOM 800 C CA . TYR A 1 96 ? 2.726 -16.984 5.305 1.00 95.06 96 TYR A CA 1
ATOM 801 C C . TYR A 1 96 ? 3.469 -16.536 4.041 1.00 95.06 96 TYR A C 1
ATOM 803 O O . TYR A 1 96 ? 3.320 -17.140 2.975 1.00 95.06 96 TYR A O 1
ATOM 811 N N . GLU A 1 97 ? 4.260 -15.474 4.161 1.00 93.88 97 GLU A N 1
ATOM 812 C CA . GLU A 1 97 ? 5.099 -14.925 3.103 1.00 93.88 97 GLU A CA 1
ATOM 813 C C . GLU A 1 97 ? 6.565 -15.290 3.402 1.00 93.88 97 GLU A C 1
ATOM 815 O O . GLU A 1 97 ? 7.186 -14.689 4.281 1.00 93.88 97 GLU A O 1
ATOM 820 N N . PRO A 1 98 ? 7.135 -16.295 2.713 1.00 92.12 98 PRO A N 1
ATOM 821 C CA . PRO A 1 98 ? 8.411 -16.884 3.112 1.00 92.12 98 PRO A CA 1
ATOM 822 C C . PRO A 1 98 ? 9.618 -15.966 2.886 1.00 92.12 98 PRO A C 1
ATOM 824 O O . PRO A 1 98 ? 10.627 -16.137 3.562 1.00 92.12 98 PRO A O 1
ATOM 827 N N . ALA A 1 99 ? 9.556 -15.005 1.956 1.00 92.31 99 ALA A N 1
ATOM 828 C CA . ALA A 1 99 ? 10.694 -14.125 1.678 1.00 92.31 99 ALA A CA 1
ATOM 829 C C . ALA A 1 99 ? 10.921 -13.083 2.788 1.00 92.31 99 ALA A C 1
ATOM 831 O O . ALA A 1 99 ? 12.057 -12.691 3.046 1.00 92.31 99 ALA A O 1
ATOM 832 N N . SER A 1 100 ? 9.846 -12.647 3.443 1.00 91.19 100 SER A N 1
ATOM 833 C CA . SER A 1 100 ? 9.842 -11.708 4.568 1.00 91.19 100 SER A CA 1
ATOM 834 C C . SER A 1 100 ? 9.697 -12.383 5.929 1.00 91.19 100 SER A C 1
ATOM 836 O O . SER A 1 100 ? 9.943 -11.739 6.946 1.00 91.19 100 SER A O 1
ATOM 838 N N . ASN A 1 101 ? 9.310 -13.663 5.949 1.00 91.94 101 ASN A N 1
ATOM 839 C CA . ASN A 1 101 ? 8.948 -14.415 7.148 1.00 91.94 101 ASN A CA 1
ATOM 840 C C . ASN A 1 101 ? 7.786 -13.774 7.937 1.00 91.94 101 ASN A C 1
ATOM 842 O O . ASN A 1 101 ? 7.785 -13.771 9.166 1.00 91.94 101 ASN A O 1
ATOM 846 N N . LEU A 1 102 ? 6.801 -13.212 7.231 1.00 93.44 102 LEU A N 1
ATOM 847 C CA . LEU A 1 102 ? 5.633 -12.558 7.829 1.00 93.44 102 LEU A CA 1
ATOM 848 C C . LEU A 1 102 ? 4.359 -13.383 7.624 1.00 93.44 102 LEU A C 1
ATOM 850 O O . LEU A 1 102 ? 4.187 -14.033 6.593 1.00 93.44 102 LEU A O 1
ATOM 854 N N . PHE A 1 103 ? 3.428 -13.289 8.572 1.00 95.19 103 PHE A N 1
ATOM 855 C CA . PHE A 1 103 ? 2.040 -13.706 8.400 1.00 95.19 103 PHE A CA 1
ATOM 856 C C . PHE A 1 103 ? 1.197 -12.475 8.071 1.00 95.19 103 PHE A C 1
ATOM 858 O O . PHE A 1 103 ? 1.045 -11.550 8.867 1.00 95.19 103 PHE A O 1
ATOM 865 N N . LEU A 1 104 ? 0.689 -12.421 6.844 1.00 96.62 104 LEU A N 1
ATOM 866 C CA . LEU A 1 104 ? 0.033 -11.233 6.312 1.00 96.62 104 LEU A CA 1
ATOM 867 C C . LEU A 1 104 ? -1.447 -11.502 6.050 1.00 96.62 104 LEU A C 1
ATOM 869 O O . LEU A 1 104 ? -1.786 -12.557 5.509 1.00 96.62 104 LEU A O 1
ATOM 873 N N . PRO A 1 105 ? -2.345 -10.557 6.370 1.00 97.44 105 PRO A N 1
ATOM 874 C CA . PRO A 1 105 ? -3.752 -10.704 6.044 1.00 97.44 105 PRO A CA 1
ATOM 875 C C . PRO A 1 105 ? -3.963 -10.807 4.528 1.00 97.44 105 PRO A C 1
ATOM 877 O O . PRO A 1 105 ? -3.368 -10.077 3.729 1.00 97.44 105 PRO A O 1
ATOM 880 N N . GLU A 1 106 ? -4.862 -11.704 4.133 1.00 97.69 106 GLU A N 1
ATOM 881 C CA . GLU A 1 106 ? -5.299 -11.847 2.748 1.00 97.69 106 GLU A CA 1
ATOM 882 C C . GLU A 1 106 ? -6.399 -10.823 2.426 1.00 97.69 106 GLU A C 1
ATOM 884 O O . GLU A 1 106 ? -7.453 -10.772 3.076 1.00 97.69 106 GLU A O 1
ATOM 889 N N . PHE A 1 107 ? -6.182 -10.028 1.376 1.00 97.75 107 PHE A N 1
ATOM 890 C CA . PHE A 1 107 ? -7.172 -9.088 0.857 1.00 97.75 107 PHE A CA 1
ATOM 891 C C . PHE A 1 107 ? -7.675 -9.534 -0.513 1.00 97.75 107 PHE A C 1
ATOM 893 O O . PHE A 1 107 ? -6.907 -9.705 -1.456 1.00 97.75 107 PHE A O 1
ATOM 900 N N . LYS A 1 108 ? -8.990 -9.694 -0.653 1.00 96.88 108 LYS A N 1
ATOM 901 C CA . LYS A 1 108 ? -9.635 -10.095 -1.903 1.00 96.88 108 LYS A CA 1
ATOM 902 C C . LYS A 1 108 ? -10.222 -8.883 -2.615 1.00 96.88 108 LYS A C 1
ATOM 904 O O . LYS A 1 108 ? -11.303 -8.407 -2.254 1.00 96.88 108 LYS A O 1
ATOM 909 N N . ALA A 1 109 ? -9.513 -8.403 -3.634 1.00 95.06 109 ALA A N 1
ATOM 910 C CA . ALA A 1 109 ? -9.969 -7.315 -4.489 1.00 95.06 109 ALA A CA 1
ATOM 911 C C . ALA A 1 109 ? -11.056 -7.786 -5.473 1.00 95.06 109 ALA A C 1
ATOM 913 O O . ALA A 1 109 ? -11.042 -8.912 -5.971 1.00 95.06 109 ALA A O 1
ATOM 914 N N . SER A 1 110 ? -12.006 -6.897 -5.754 1.00 94.69 110 SER A N 1
ATOM 915 C CA . SER A 1 110 ? -13.082 -7.092 -6.739 1.00 94.69 110 SER A CA 1
ATOM 916 C C . SER A 1 110 ? -12.986 -6.109 -7.905 1.00 94.69 110 SER A C 1
ATOM 918 O O . SER A 1 110 ? -13.314 -6.461 -9.030 1.00 94.69 110 SER A O 1
ATOM 920 N N . SER A 1 111 ? -12.502 -4.892 -7.651 1.00 95.12 111 SER A N 1
ATOM 921 C CA . SER A 1 111 ? -12.208 -3.885 -8.672 1.00 95.12 111 SER A CA 1
ATOM 922 C C . SER A 1 111 ? -11.261 -2.832 -8.105 1.00 95.12 111 SER A C 1
ATOM 924 O O . SER A 1 111 ? -11.251 -2.610 -6.891 1.00 95.12 111 SER A O 1
ATOM 926 N N . TYR A 1 112 ? -10.536 -2.116 -8.962 1.00 95.75 112 TYR A N 1
ATOM 927 C CA . TYR A 1 112 ? -9.680 -1.007 -8.545 1.00 95.75 112 TYR A CA 1
ATOM 928 C C . TYR A 1 112 ? -9.559 0.076 -9.620 1.00 95.75 112 TYR A C 1
ATOM 930 O O . TYR A 1 112 ? -9.747 -0.179 -10.806 1.00 95.75 112 TYR A O 1
ATOM 938 N N . SER A 1 113 ? -9.208 1.288 -9.195 1.00 95.88 113 SER A N 1
ATOM 939 C CA . SER A 1 113 ? -8.886 2.419 -10.069 1.00 95.88 113 SER A CA 1
ATOM 940 C C . SER A 1 113 ? -7.698 3.200 -9.511 1.00 95.88 113 SER A C 1
ATOM 942 O O . SER A 1 113 ? -7.618 3.414 -8.299 1.00 95.88 113 SER A O 1
ATOM 944 N N . VAL A 1 114 ? -6.792 3.654 -10.380 1.00 96.62 114 VAL A N 1
ATOM 945 C CA . VAL A 1 114 ? -5.673 4.524 -9.981 1.00 96.62 114 VAL A CA 1
ATOM 946 C C . VAL A 1 114 ? -6.227 5.864 -9.497 1.00 96.62 114 VAL A C 1
ATOM 948 O O . VAL A 1 114 ? -7.045 6.478 -10.176 1.00 96.62 114 VAL A O 1
ATOM 951 N N . VAL A 1 115 ? -5.773 6.306 -8.329 1.00 95.31 115 VAL A N 1
ATOM 952 C CA . VAL A 1 115 ? -6.062 7.629 -7.755 1.00 95.31 115 VAL A CA 1
ATOM 953 C C . VAL A 1 115 ? -4.894 8.571 -8.021 1.00 95.31 115 VAL A C 1
ATOM 955 O O . VAL A 1 115 ? -5.096 9.697 -8.458 1.00 95.31 115 VAL A O 1
ATOM 958 N N . GLN A 1 116 ? -3.667 8.096 -7.792 1.00 93.94 116 GLN A N 1
ATOM 959 C CA . GLN A 1 116 ? -2.455 8.902 -7.899 1.00 93.94 116 GLN A CA 1
ATOM 960 C C . GLN A 1 116 ? -1.258 8.015 -8.253 1.00 93.94 116 GLN A C 1
ATOM 962 O O . GLN A 1 116 ? -1.149 6.897 -7.752 1.00 93.94 116 GLN A O 1
ATOM 967 N N . ARG A 1 117 ? -0.375 8.504 -9.130 1.00 93.12 117 ARG A N 1
ATOM 968 C CA . ARG A 1 117 ? 0.804 7.760 -9.616 1.00 93.12 117 ARG A CA 1
ATOM 969 C C . ARG A 1 117 ? 2.088 8.076 -8.851 1.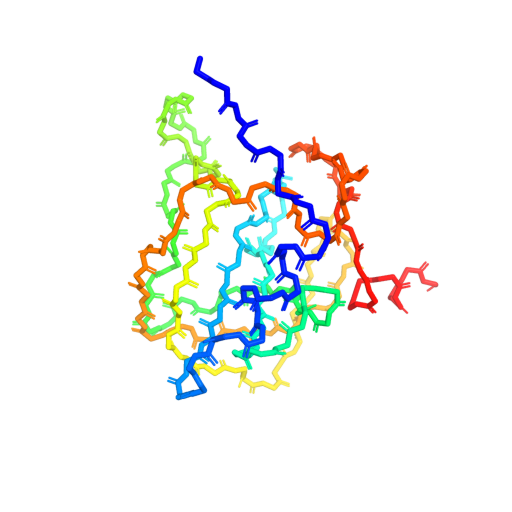00 93.12 117 ARG A C 1
ATOM 971 O O . ARG A 1 117 ? 2.967 7.232 -8.787 1.00 93.12 117 ARG A O 1
ATOM 978 N N . ASP A 1 118 ? 2.178 9.263 -8.261 1.00 86.25 118 ASP A N 1
ATOM 979 C CA . ASP A 1 118 ? 3.257 9.626 -7.348 1.00 86.25 118 ASP A CA 1
ATOM 980 C C .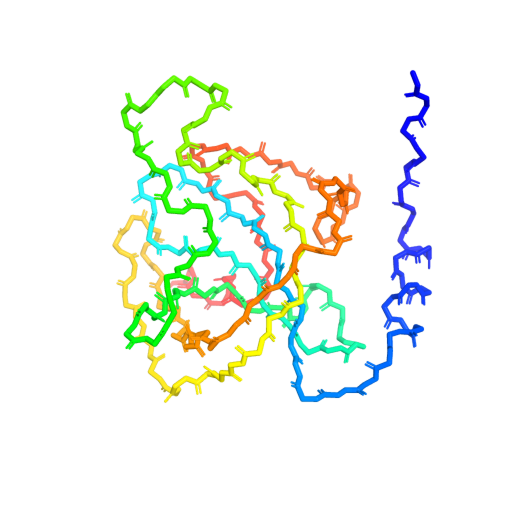 ASP A 1 118 ? 2.674 10.341 -6.144 1.00 86.25 118 ASP A C 1
ATOM 982 O O . ASP A 1 118 ? 1.939 11.319 -6.249 1.00 86.25 118 ASP A O 1
ATOM 986 N N . SER A 1 119 ? 2.959 9.755 -5.005 1.00 86.69 119 SER A N 1
ATOM 987 C CA . SER A 1 119 ? 2.119 9.757 -3.832 1.00 86.69 119 SER A CA 1
ATOM 988 C C . SER A 1 119 ? 2.943 10.173 -2.603 1.00 86.69 119 SER A C 1
ATOM 990 O O . SER A 1 119 ? 2.436 10.198 -1.476 1.00 86.69 119 SER A O 1
ATOM 992 N N . GLY A 1 120 ? 4.215 10.530 -2.833 1.00 91.81 120 GLY A N 1
ATOM 993 C CA . GLY A 1 120 ? 5.198 10.901 -1.825 1.00 91.81 120 GLY A CA 1
ATOM 994 C C . GLY A 1 120 ? 5.557 9.733 -0.913 1.00 91.81 120 GLY A C 1
ATOM 995 O O . GLY A 1 120 ? 5.424 8.567 -1.282 1.00 91.81 120 GLY A O 1
ATOM 996 N N . TRP A 1 121 ? 5.973 10.050 0.306 1.00 93.94 121 TRP A N 1
ATOM 997 C CA . TRP A 1 121 ? 6.227 9.060 1.349 1.00 93.94 121 TRP A CA 1
ATOM 998 C C . TRP A 1 121 ? 4.952 8.321 1.782 1.00 93.94 121 TRP A C 1
ATOM 1000 O O . TRP A 1 121 ? 3.836 8.843 1.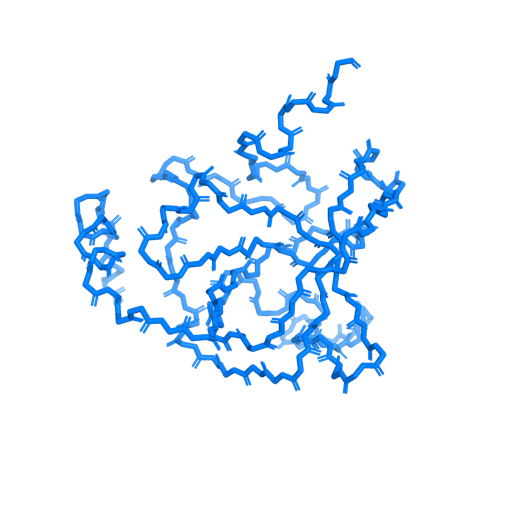649 1.00 93.94 121 TRP A O 1
ATOM 1010 N N . LEU A 1 122 ? 5.104 7.111 2.324 1.00 94.56 122 LEU A N 1
ATOM 1011 C CA . LEU A 1 122 ? 4.006 6.239 2.741 1.00 94.56 122 LEU A CA 1
ATOM 1012 C C . LEU A 1 122 ? 3.586 6.518 4.194 1.00 94.56 122 LEU A C 1
ATOM 1014 O O . LEU A 1 122 ? 2.418 6.825 4.427 1.00 94.56 122 LEU A O 1
ATOM 1018 N N . PHE A 1 123 ? 4.527 6.490 5.138 1.00 95.25 123 PHE A N 1
ATOM 1019 C CA . PHE A 1 123 ? 4.315 6.709 6.570 1.00 95.25 123 PHE A CA 1
ATOM 1020 C C . PHE A 1 123 ? 4.876 8.037 7.072 1.00 95.25 123 PHE A C 1
ATOM 1022 O O . PHE A 1 123 ? 4.170 8.745 7.789 1.00 95.25 123 PHE A O 1
ATOM 1029 N N . THR A 1 124 ? 6.111 8.385 6.700 1.00 93.94 124 THR A N 1
ATOM 1030 C CA . THR A 1 124 ? 6.794 9.597 7.177 1.00 93.94 124 THR A CA 1
ATOM 1031 C C . THR A 1 124 ? 7.669 10.229 6.092 1.00 93.94 124 THR A C 1
ATOM 1033 O O . THR A 1 124 ? 8.166 9.514 5.229 1.00 93.94 124 THR A O 1
ATOM 1036 N N . PRO A 1 125 ? 7.959 11.541 6.138 1.00 93.94 125 PRO A N 1
ATOM 1037 C CA . PRO A 1 125 ? 8.898 12.164 5.199 1.00 93.94 125 PRO A CA 1
ATOM 1038 C C . PRO A 1 125 ? 10.311 11.558 5.191 1.00 93.94 125 PRO A C 1
ATOM 1040 O O . PRO A 1 125 ? 11.051 11.769 4.238 1.00 93.94 125 PRO A O 1
ATOM 1043 N N . GLN A 1 126 ? 10.689 10.816 6.235 1.00 93.06 126 GLN A N 1
ATOM 1044 C CA . GLN A 1 126 ? 11.976 10.125 6.348 1.00 93.06 126 GLN A CA 1
ATOM 1045 C C . GLN A 1 126 ? 11.960 8.717 5.730 1.00 93.06 126 GLN A C 1
ATOM 1047 O O . GLN A 1 126 ? 12.972 8.018 5.783 1.00 93.06 126 GLN A O 1
ATOM 1052 N N . ASP A 1 127 ? 10.832 8.286 5.162 1.00 94.38 127 ASP A N 1
ATOM 1053 C CA . ASP A 1 127 ? 10.703 6.992 4.503 1.00 94.38 127 ASP A CA 1
ATOM 1054 C C . ASP A 1 127 ? 11.763 6.820 3.412 1.00 94.38 127 ASP A C 1
ATOM 1056 O O . ASP A 1 127 ? 11.871 7.613 2.475 1.00 94.38 127 ASP A O 1
ATOM 1060 N N . TYR A 1 128 ? 12.494 5.714 3.493 1.00 94.31 128 TYR A N 1
ATOM 1061 C CA . TYR A 1 128 ? 13.434 5.303 2.466 1.00 94.31 128 TYR A CA 1
ATOM 1062 C C . TYR A 1 128 ? 12.932 4.024 1.807 1.00 94.31 128 TYR A C 1
ATOM 1064 O O . TYR A 1 128 ? 12.780 2.995 2.464 1.00 94.31 128 TYR A O 1
ATOM 1072 N N . TYR A 1 129 ? 12.668 4.078 0.504 1.00 95.19 129 TYR A N 1
ATOM 1073 C CA . TYR A 1 129 ? 12.294 2.906 -0.278 1.00 95.19 129 TYR A CA 1
ATOM 1074 C C . TYR A 1 129 ? 13.537 2.178 -0.794 1.00 95.19 129 TYR A C 1
ATOM 1076 O O . TYR A 1 129 ? 14.372 2.770 -1.477 1.00 95.19 129 TYR A O 1
ATOM 1084 N N . ASN A 1 130 ? 13.605 0.871 -0.541 1.00 95.19 130 ASN A N 1
ATOM 1085 C CA . ASN A 1 130 ? 14.537 -0.027 -1.204 1.00 95.19 130 ASN A CA 1
ATOM 1086 C C . ASN A 1 130 ? 13.758 -1.156 -1.891 1.00 95.19 130 ASN A C 1
ATOM 1088 O O . ASN A 1 130 ? 12.925 -1.815 -1.276 1.00 95.19 130 ASN A O 1
ATOM 1092 N N . LYS A 1 131 ? 14.040 -1.402 -3.172 1.00 94.00 131 LYS A N 1
ATOM 1093 C CA . LYS A 1 131 ? 13.377 -2.463 -3.938 1.00 94.00 131 LYS A CA 1
ATOM 1094 C C . LYS A 1 131 ? 13.823 -3.873 -3.554 1.00 94.00 131 LYS A C 1
ATOM 1096 O O . LYS A 1 131 ? 13.134 -4.819 -3.899 1.00 94.00 131 LYS A O 1
ATOM 1101 N N . THR A 1 132 ? 14.962 -4.042 -2.884 1.00 94.62 132 THR A N 1
ATOM 1102 C CA . THR A 1 132 ? 15.498 -5.363 -2.508 1.00 94.62 132 THR A CA 1
ATOM 1103 C C . THR A 1 132 ? 15.360 -5.667 -1.020 1.00 94.62 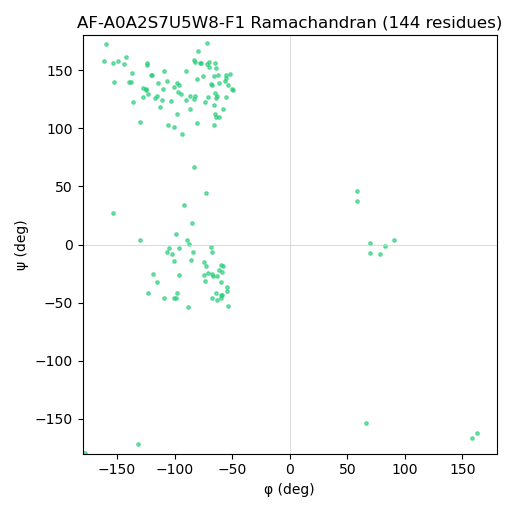132 THR A C 1
ATOM 1105 O O . THR A 1 132 ? 15.674 -6.776 -0.594 1.00 94.62 132 THR A O 1
ATOM 1108 N N . GLN A 1 133 ? 14.910 -4.697 -0.221 1.00 94.25 133 GLN A N 1
ATOM 1109 C CA . GLN A 1 133 ? 14.821 -4.811 1.231 1.00 94.25 133 GLN A CA 1
ATOM 1110 C C . GLN A 1 133 ? 13.503 -4.245 1.745 1.00 94.25 133 GLN A C 1
ATOM 1112 O O . GLN A 1 133 ? 12.971 -3.267 1.224 1.00 94.25 133 GLN A O 1
ATOM 1117 N N . ILE A 1 134 ? 13.003 -4.839 2.824 1.00 94.50 134 ILE A N 1
ATOM 1118 C CA . ILE A 1 134 ? 11.823 -4.330 3.512 1.00 94.50 134 ILE A CA 1
ATOM 1119 C C . ILE A 1 134 ? 12.259 -3.176 4.416 1.00 94.50 134 ILE A C 1
ATOM 1121 O O . ILE A 1 134 ? 12.876 -3.391 5.454 1.00 94.50 134 ILE A O 1
ATOM 1125 N N . THR A 1 135 ? 11.971 -1.950 3.995 1.00 95.31 135 THR A N 1
ATOM 1126 C CA . THR A 1 135 ? 12.356 -0.705 4.675 1.00 95.31 135 THR A CA 1
ATOM 1127 C C . THR A 1 135 ? 11.153 0.128 5.106 1.00 95.31 135 THR A C 1
ATOM 1129 O O . THR A 1 135 ? 11.246 0.888 6.065 1.00 95.31 135 THR A O 1
ATOM 1132 N N . LEU A 1 136 ? 10.010 -0.021 4.431 1.00 95.12 136 LEU A N 1
ATOM 1133 C CA . LEU A 1 136 ? 8.775 0.669 4.784 1.00 95.12 136 LEU A CA 1
ATOM 1134 C C . LEU A 1 136 ? 7.966 -0.242 5.699 1.00 95.12 136 LEU A C 1
ATOM 1136 O O . LEU A 1 136 ? 7.231 -1.102 5.224 1.00 95.12 136 LEU A O 1
ATOM 1140 N N . VAL A 1 137 ? 8.109 -0.057 7.009 1.00 93.56 137 VAL A N 1
ATOM 1141 C CA . VAL A 1 137 ? 7.413 -0.855 8.025 1.00 93.56 137 VAL A CA 1
ATOM 1142 C C . VAL A 1 137 ? 6.550 0.024 8.920 1.00 93.56 137 VAL A C 1
ATOM 1144 O O . VAL A 1 137 ? 6.901 1.153 9.248 1.00 93.56 137 VAL A O 1
ATOM 1147 N N . ASN A 1 138 ? 5.414 -0.518 9.348 1.00 93.06 138 ASN A N 1
ATOM 1148 C CA . ASN A 1 138 ? 4.547 0.094 10.348 1.00 93.06 138 ASN A CA 1
ATOM 1149 C C . ASN A 1 138 ? 4.167 -0.936 11.422 1.00 93.06 138 ASN A C 1
ATOM 1151 O O . ASN A 1 138 ? 4.657 -2.071 11.431 1.00 93.06 138 ASN A O 1
ATOM 1155 N N . GLY A 1 139 ? 3.235 -0.571 12.304 1.00 87.69 139 GLY A N 1
ATOM 1156 C CA . GLY A 1 139 ? 2.779 -1.448 13.378 1.00 87.69 139 GLY A CA 1
ATOM 1157 C C . GLY A 1 139 ? 2.163 -2.778 12.919 1.00 87.69 139 GLY A C 1
ATOM 1158 O O . GLY A 1 139 ? 2.061 -3.685 13.737 1.00 87.69 139 GLY A O 1
ATOM 1159 N N . SER A 1 140 ? 1.739 -2.942 11.659 1.00 82.62 140 SER A N 1
ATOM 1160 C CA . SER A 1 140 ? 1.228 -4.234 11.155 1.00 82.62 140 SER A CA 1
ATOM 1161 C C . SER A 1 140 ? 2.334 -5.270 10.916 1.00 82.62 140 SER A C 1
ATOM 1163 O O . SER A 1 140 ? 2.081 -6.466 11.033 1.00 82.62 140 SER A O 1
ATOM 1165 N N . VAL A 1 141 ? 3.559 -4.807 10.650 1.00 86.19 141 VAL A N 1
ATOM 1166 C CA . VAL A 1 141 ? 4.730 -5.646 10.355 1.00 86.19 141 VAL A CA 1
ATOM 1167 C C . VAL A 1 141 ? 5.624 -5.793 11.588 1.00 86.19 141 VAL A C 1
ATOM 1169 O O . VAL A 1 141 ? 5.994 -6.903 11.952 1.00 86.19 141 VAL A O 1
ATOM 1172 N N . ALA A 1 142 ? 5.904 -4.690 12.293 1.00 79.06 142 ALA A N 1
ATOM 1173 C CA . ALA A 1 142 ? 6.855 -4.661 13.412 1.00 79.06 142 ALA A CA 1
ATOM 1174 C C . ALA A 1 142 ? 6.472 -5.564 14.603 1.00 79.06 142 ALA A C 1
ATOM 1176 O O . ALA A 1 142 ? 7.320 -5.947 15.400 1.00 79.06 142 ALA A O 1
ATOM 1177 N N . ARG A 1 143 ? 5.190 -5.921 14.743 1.00 70.06 143 ARG A N 1
ATOM 1178 C CA . ARG A 1 143 ? 4.721 -6.809 15.820 1.00 70.06 143 ARG A CA 1
ATOM 1179 C C . ARG A 1 143 ? 5.091 -8.282 15.609 1.00 70.06 143 ARG A C 1
ATOM 1181 O O . ARG A 1 143 ? 5.015 -9.040 16.566 1.00 70.06 143 ARG A O 1
ATOM 1188 N N . GLN A 1 144 ? 5.498 -8.676 14.402 1.00 67.75 144 GLN A N 1
ATOM 1189 C CA . GLN A 1 144 ? 5.736 -10.079 14.037 1.00 67.75 144 GLN A CA 1
ATOM 1190 C C . GLN A 1 144 ? 7.217 -10.474 14.015 1.00 67.75 144 GLN A C 1
ATOM 1192 O O . GLN A 1 144 ? 7.535 -11.646 13.867 1.00 67.75 144 GLN A O 1
ATOM 1197 N N . THR A 1 145 ? 8.131 -9.515 14.158 1.00 58.12 145 THR A N 1
ATOM 1198 C CA . THR A 1 145 ? 9.580 -9.739 14.056 1.00 58.12 145 THR A CA 1
ATOM 1199 C C . THR A 1 145 ? 10.242 -10.058 15.407 1.00 58.12 145 THR A C 1
ATOM 1201 O O . THR A 1 145 ? 11.368 -9.622 15.633 1.00 58.12 145 THR A O 1
ATOM 1204 N N . HIS A 1 146 ? 9.547 -10.763 16.311 1.00 45.31 146 HIS A N 1
ATOM 1205 C CA . HIS A 1 146 ? 10.057 -11.167 17.634 1.00 45.31 146 HIS A CA 1
ATOM 1206 C C . HIS A 1 146 ? 10.378 -12.659 17.679 1.00 45.31 146 HIS A C 1
ATOM 1208 O O . HIS A 1 146 ? 9.520 -13.447 17.221 1.00 45.31 146 HIS A O 1
#

pLDDT: mean 90.6, std 10.7, range [36.78, 98.19]

Foldseek 3Di:
DDDPACAPVNLLVVLQPWDFDQWWKWWAAAAPPWQWGGWIDGRSDALLPTFTEREDPPAHHDPLPADCPDDPCRHRCVQHGWMKIFHWAFPPAWDQIPVLRDTGTYTYTNDMDTPGSHHADRHHNPQDHDRHDDRDDHPNGVVGPD

Secondary structure (DSSP, 8-state):
-------HHHHHHHHHTPPP-S-EEEEE---TT----EEEE-TT--GGGPEEEEEE-SSSPPTT---TTS-GGGSTTTTTT-EEEEEEEEEEEEEEETTTTEEEEEEEEEEEEEEES----SS-TT----SSS-----HHHHTS--

Nearest PDB structures (foldseek):
  5w25-assembly3_A  TM=3.587E-01  e=8.060E-02  Mycobacterium tuberculosis H37Rv
  4o2d-assembly1_B  TM=3.639E-01  e=1.395E-01  Mycolicibacterium smegmatis MC2 155
  7ap4-assembly1_B  TM=3.204E-01  e=1.093E-01  Thermus thermophilus HB8
  1l0w-assembly1_B  TM=3.583E-01  e=1.162E-01  Thermus thermophilus
  6cqo-assembly3_D  TM=3.842E-01  e=1.600E+00  Saccharomyces cerevisiae S288C

Mean predicted aligned error: 4.65 Å